Protein AF-A0A7L4R4Y2-F1 (afdb_monomer_lite)

pLDDT: mean 81.1, std 15.11, range [34.31, 94.31]

Sequence (113 aa):
MSGDETLDKILEKALGPGASVAGFLPAQHLEDCPSARAAGPQGFATCTGTTVVLGLYHDPARPELDWWDEDGGTPGDRILRDIIRELSPWLLPAYGITSRDIPCRCMTAASTL

Secondary structure (DSSP, 8-state):
--HHHHHHHHHHHHHTTT-SEEEEEEGGGGTTSHHHHHHGGGSGGG--SEEEEEE----TT-GGGG--BTTTB-HHHHHHHHHHHHHHHHHHHHHS-----------------

Foldseek 3Di:
DDPVVLVVVLQVLLPVLPFPGKDKDFLVVVCDPPVQVVVPPVASVPDGGMDMDTHHDDDPVGCQQQDQDPVGGGVVQVSSVVSVVVSQVVCCVVPVDHDDDHRPDPDDPPPPD

Structure (mmCIF, N/CA/C/O backbone):
data_AF-A0A7L4R4Y2-F1
#
_entry.id   AF-A0A7L4R4Y2-F1
#
loop_
_atom_site.group_PDB
_atom_site.id
_atom_site.type_symbol
_atom_site.label_atom_id
_atom_site.label_alt_id
_atom_site.label_comp_id
_atom_site.label_asym_id
_atom_site.label_entity_id
_atom_site.label_seq_id
_atom_site.pdbx_PDB_ins_code
_atom_site.Cartn_x
_ato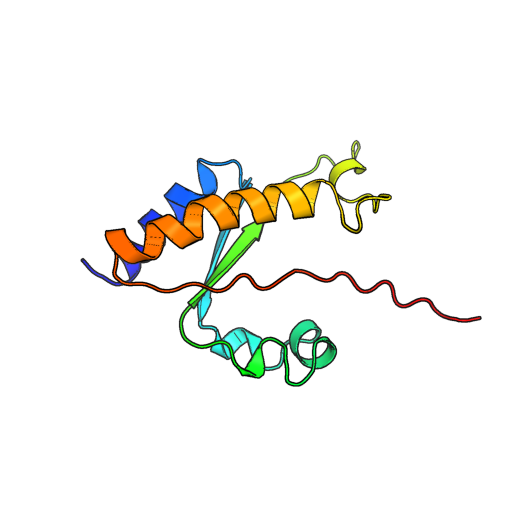m_site.Cartn_y
_atom_site.Cartn_z
_atom_site.occupancy
_atom_site.B_iso_or_equiv
_atom_site.auth_seq_id
_atom_site.auth_comp_id
_atom_site.auth_asym_id
_atom_site.auth_atom_id
_ato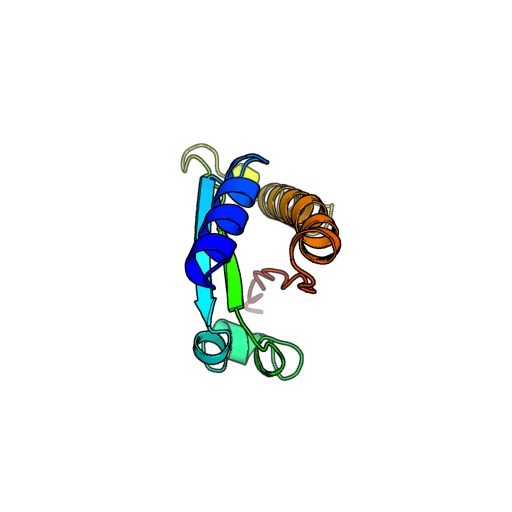m_site.pdbx_PDB_model_num
ATOM 1 N N . MET A 1 1 ? -21.002 0.855 8.212 1.00 59.75 1 MET A N 1
ATOM 2 C CA . MET A 1 1 ? -20.115 0.125 7.292 1.00 59.75 1 MET A CA 1
ATOM 3 C C . MET A 1 1 ? -19.409 -0.946 8.088 1.00 59.75 1 MET A C 1
ATOM 5 O O . MET A 1 1 ? -19.023 -0.662 9.221 1.00 59.75 1 MET A O 1
ATOM 9 N N . SER A 1 2 ? -19.315 -2.159 7.556 1.00 80.38 2 SER A N 1
ATOM 10 C CA . SER A 1 2 ? -18.527 -3.222 8.186 1.00 80.38 2 SER A CA 1
ATOM 11 C C . SER A 1 2 ? -17.022 -2.957 8.003 1.00 80.38 2 SER A C 1
ATOM 13 O O . SER A 1 2 ? -16.617 -2.114 7.195 1.00 80.38 2 SER A O 1
ATOM 15 N N . GLY A 1 3 ? -16.182 -3.653 8.776 1.00 77.12 3 GLY A N 1
ATOM 16 C CA . GLY A 1 3 ? -14.726 -3.604 8.592 1.00 77.12 3 GLY A CA 1
ATOM 17 C C . GLY A 1 3 ? -14.309 -4.049 7.187 1.00 77.12 3 GLY A C 1
ATOM 18 O O . GLY A 1 3 ? -13.473 -3.397 6.567 1.00 77.12 3 GLY A O 1
ATOM 19 N N . ASP A 1 4 ? -14.975 -5.076 6.655 1.00 83.00 4 ASP A N 1
ATOM 20 C CA . ASP A 1 4 ? -14.708 -5.627 5.322 1.00 83.00 4 ASP A CA 1
ATOM 21 C C . ASP A 1 4 ? -15.018 -4.610 4.211 1.00 83.00 4 ASP A C 1
ATOM 23 O O . ASP A 1 4 ? -14.166 -4.340 3.371 1.00 83.00 4 ASP A O 1
ATOM 27 N N . GLU A 1 5 ? -16.160 -3.912 4.281 1.00 88.00 5 GLU A N 1
ATOM 28 C CA . GLU A 1 5 ? -16.515 -2.853 3.315 1.00 88.00 5 GLU A CA 1
ATOM 29 C C . GLU A 1 5 ? -15.526 -1.676 3.317 1.00 88.00 5 GLU A C 1
ATOM 31 O O . GLU A 1 5 ? -15.410 -0.937 2.337 1.00 88.00 5 GLU A O 1
ATOM 36 N N . THR A 1 6 ? -14.863 -1.436 4.449 1.00 90.25 6 THR A N 1
ATOM 37 C CA . THR A 1 6 ? -13.846 -0.386 4.562 1.00 90.25 6 THR A CA 1
ATOM 38 C C . THR A 1 6 ? -12.550 -0.848 3.908 1.00 90.25 6 THR A C 1
ATOM 40 O O . THR A 1 6 ? -11.947 -0.089 3.154 1.00 90.25 6 THR A O 1
ATOM 43 N N . LEU A 1 7 ? -12.151 -2.098 4.146 1.00 91.25 7 LEU A N 1
ATOM 44 C CA . LEU A 1 7 ? -10.956 -2.695 3.555 1.00 91.25 7 LEU A CA 1
ATOM 45 C C . LEU A 1 7 ? -11.058 -2.792 2.035 1.00 91.25 7 LEU A C 1
ATOM 47 O O . LEU A 1 7 ? -10.123 -2.373 1.360 1.00 91.25 7 LEU A O 1
ATOM 51 N N . ASP A 1 8 ? -12.196 -3.225 1.495 1.00 92.06 8 ASP A N 1
ATOM 52 C CA . ASP A 1 8 ? -12.405 -3.302 0.045 1.00 92.06 8 ASP A CA 1
ATOM 53 C C . ASP A 1 8 ? -12.189 -1.940 -0.628 1.00 92.06 8 ASP A C 1
ATOM 55 O O . ASP A 1 8 ? -11.445 -1.828 -1.602 1.00 92.06 8 ASP A O 1
ATOM 59 N N . LYS A 1 9 ? -12.727 -0.863 -0.041 1.00 93.25 9 LYS A N 1
ATOM 60 C CA . LYS A 1 9 ? -12.524 0.502 -0.553 1.00 93.25 9 LYS A CA 1
ATOM 61 C C . LYS A 1 9 ? -11.073 0.961 -0.462 1.00 93.25 9 LYS A C 1
ATOM 63 O O . LYS A 1 9 ? -10.615 1.703 -1.329 1.00 93.25 9 LYS A O 1
ATOM 68 N N . ILE A 1 10 ? -10.350 0.554 0.581 1.00 92.00 10 ILE A N 1
ATOM 69 C CA . ILE A 1 10 ? -8.919 0.850 0.716 1.00 92.00 10 ILE A CA 1
ATOM 70 C C . ILE A 1 10 ? -8.130 0.135 -0.385 1.00 92.00 10 ILE A C 1
ATOM 72 O O . ILE A 1 10 ? -7.274 0.758 -1.011 1.00 92.00 10 ILE A O 1
ATOM 76 N N . LEU A 1 11 ? -8.436 -1.138 -0.655 1.00 92.00 11 LEU A N 1
ATOM 77 C CA . LEU A 1 11 ? -7.793 -1.909 -1.719 1.00 92.00 11 LEU A CA 1
ATOM 78 C C . LEU A 1 11 ? -8.091 -1.314 -3.101 1.00 92.00 11 LEU A C 1
ATOM 80 O O . LEU A 1 11 ? -7.163 -1.068 -3.867 1.00 92.00 11 LEU A O 1
ATOM 84 N N . GLU A 1 12 ? -9.353 -1.000 -3.401 1.00 91.88 12 GLU A N 1
ATOM 85 C CA . GLU A 1 12 ? -9.748 -0.338 -4.653 1.00 91.88 12 GLU A CA 1
ATOM 86 C C . GLU A 1 12 ? -9.015 0.995 -4.846 1.00 91.88 12 GLU A C 1
ATOM 88 O O . GLU A 1 12 ? -8.467 1.274 -5.918 1.00 91.88 12 GLU A O 1
ATOM 93 N N . LYS A 1 13 ? -8.949 1.809 -3.785 1.00 90.25 13 LYS A N 1
ATOM 94 C CA . LYS A 1 13 ? -8.251 3.095 -3.807 1.00 90.25 13 LYS A CA 1
ATOM 95 C C . LYS A 1 13 ? -6.739 2.940 -3.952 1.00 90.25 13 LYS A C 1
ATOM 97 O O . LYS A 1 13 ? -6.126 3.863 -4.466 1.00 90.25 13 LYS A O 1
ATOM 102 N N . ALA A 1 14 ? -6.140 1.823 -3.541 1.00 87.88 14 ALA A N 1
ATOM 103 C CA . ALA A 1 14 ? -4.715 1.553 -3.731 1.00 87.88 14 ALA A CA 1
ATOM 104 C C . ALA A 1 14 ? -4.377 1.050 -5.147 1.00 87.88 14 ALA A C 1
ATOM 106 O O . ALA A 1 14 ? -3.287 1.322 -5.651 1.00 87.88 14 ALA A O 1
ATOM 107 N N . LEU A 1 15 ? -5.310 0.359 -5.809 1.00 86.75 15 LEU A N 1
ATOM 108 C CA . LEU A 1 15 ? -5.144 -0.109 -7.189 1.00 86.75 15 LEU A CA 1
ATOM 109 C C . LEU A 1 15 ? -5.219 1.042 -8.204 1.00 86.75 15 LEU A C 1
ATOM 111 O O . LEU A 1 15 ? -4.443 1.076 -9.155 1.00 86.75 15 LEU A O 1
ATOM 115 N N . GLY A 1 16 ? -6.109 2.017 -7.990 1.00 80.44 16 GLY A N 1
ATOM 116 C CA . GLY A 1 16 ? -6.279 3.166 -8.895 1.00 80.44 16 GLY A CA 1
ATOM 117 C C . GLY A 1 16 ? -4.995 3.980 -9.177 1.00 80.44 16 GLY A C 1
ATOM 118 O O . GLY A 1 16 ? -4.738 4.286 -10.340 1.00 80.44 16 GLY A O 1
ATOM 119 N N . PRO A 1 17 ? -4.178 4.313 -8.159 1.00 71.69 17 PRO A N 1
ATOM 120 C CA . PRO A 1 17 ? -2.914 5.040 -8.296 1.00 71.69 17 PRO A CA 1
ATOM 121 C C . PRO A 1 17 ? -1.768 4.238 -8.926 1.00 71.69 17 PRO A C 1
ATOM 123 O O . PRO A 1 17 ? -0.727 4.819 -9.223 1.00 71.69 17 PRO A O 1
ATOM 126 N N . GLY A 1 18 ? -1.932 2.925 -9.139 1.00 80.06 18 GLY A N 1
ATOM 127 C CA . GLY A 1 18 ? -0.974 2.123 -9.905 1.00 80.06 18 GLY A CA 1
ATOM 128 C C . GLY A 1 18 ? -0.428 0.872 -9.221 1.00 80.06 18 GLY A C 1
ATOM 129 O O . GLY A 1 18 ? 0.432 0.218 -9.810 1.00 80.06 18 GLY A O 1
ATOM 130 N N . ALA A 1 19 ? -0.904 0.491 -8.026 1.00 85.75 19 ALA A N 1
ATOM 131 C CA . ALA A 1 19 ? -0.573 -0.829 -7.490 1.00 85.75 19 ALA A CA 1
ATOM 132 C C . ALA A 1 19 ? -1.125 -1.911 -8.432 1.00 85.75 19 ALA A C 1
ATOM 134 O O . ALA A 1 19 ? -2.276 -1.853 -8.859 1.00 85.75 19 ALA A O 1
ATOM 135 N N . SER A 1 20 ? -0.314 -2.916 -8.754 1.00 89.38 20 SER A N 1
ATOM 136 C CA . SER A 1 20 ? -0.752 -4.045 -9.587 1.00 89.38 20 SER A CA 1
ATOM 137 C C . SER A 1 20 ? -1.529 -5.077 -8.774 1.00 89.38 20 SER A C 1
ATOM 139 O O . SER A 1 20 ? -2.390 -5.775 -9.303 1.00 89.38 20 SER A O 1
ATOM 141 N N . VAL A 1 21 ? -1.224 -5.170 -7.481 1.00 92.94 21 VAL A N 1
ATOM 142 C CA . VAL A 1 21 ? -1.943 -5.994 -6.514 1.00 92.94 21 VAL A CA 1
ATOM 143 C C . VAL A 1 21 ? -1.969 -5.286 -5.164 1.00 92.94 21 VAL A C 1
ATOM 145 O O . VAL A 1 21 ? -1.018 -4.596 -4.792 1.00 92.94 21 VAL A O 1
ATOM 148 N N . ALA A 1 22 ? -3.056 -5.471 -4.423 1.00 93.62 22 ALA A N 1
ATOM 149 C CA . ALA A 1 22 ? -3.188 -5.015 -3.051 1.00 93.62 22 ALA A CA 1
ATOM 150 C C . ALA A 1 22 ? -3.857 -6.111 -2.214 1.00 93.62 22 ALA A C 1
ATOM 152 O O . ALA A 1 22 ? -4.750 -6.810 -2.690 1.00 93.62 22 ALA A O 1
ATOM 153 N N . GLY A 1 23 ? -3.425 -6.261 -0.967 1.00 92.81 23 GLY A N 1
ATOM 154 C CA . GLY A 1 23 ? -4.016 -7.188 -0.006 1.00 92.81 23 GLY A CA 1
ATOM 155 C C . GLY A 1 23 ? -3.855 -6.679 1.418 1.00 92.81 23 GLY A C 1
ATOM 156 O O . GLY A 1 23 ? -3.216 -5.653 1.649 1.00 92.81 23 GLY A O 1
ATOM 157 N N . PHE A 1 24 ? -4.424 -7.387 2.388 1.00 92.88 24 PHE A N 1
ATOM 158 C CA . PHE A 1 24 ? -4.271 -7.026 3.791 1.00 92.88 24 PHE A CA 1
ATOM 159 C C . PHE A 1 24 ? -4.144 -8.247 4.694 1.00 92.88 24 PHE A C 1
ATOM 161 O O . PHE A 1 24 ? -4.570 -9.350 4.356 1.00 92.88 24 PHE A O 1
ATOM 168 N N . LEU A 1 25 ? -3.568 -8.023 5.869 1.00 91.50 25 LEU A N 1
ATOM 169 C CA . LEU A 1 25 ? -3.515 -8.993 6.950 1.00 91.50 25 LEU A CA 1
ATOM 170 C C . LEU A 1 25 ? -3.469 -8.291 8.315 1.00 91.50 25 LEU A C 1
ATOM 172 O O . LEU A 1 25 ? -2.938 -7.184 8.415 1.00 91.50 25 LEU A O 1
ATOM 176 N N . PRO A 1 26 ? -3.984 -8.922 9.382 1.00 90.12 26 PRO A N 1
ATOM 177 C CA . PRO A 1 26 ? -3.752 -8.465 10.748 1.00 90.12 26 PRO A CA 1
ATOM 178 C C . PRO A 1 26 ? -2.255 -8.330 11.059 1.00 90.12 26 PRO A C 1
ATOM 180 O O . PRO A 1 26 ? -1.477 -9.234 10.750 1.00 90.12 26 PRO A O 1
ATOM 183 N N . ALA A 1 27 ? -1.858 -7.237 11.716 1.00 86.62 27 ALA A N 1
ATOM 184 C CA . ALA A 1 27 ? -0.458 -6.938 12.032 1.00 86.62 27 ALA A CA 1
ATOM 185 C C . ALA A 1 27 ? 0.214 -8.030 12.886 1.00 86.62 27 ALA A C 1
ATOM 187 O O . ALA A 1 27 ? 1.394 -8.313 12.699 1.00 86.62 27 ALA A O 1
ATOM 188 N N . GLN A 1 28 ? -0.555 -8.716 13.738 1.00 86.12 28 GLN A N 1
ATOM 189 C CA . GLN A 1 28 ? -0.095 -9.847 14.558 1.00 86.12 28 GLN A CA 1
ATOM 190 C C . GLN A 1 28 ? 0.536 -10.986 13.735 1.00 86.12 28 GLN A C 1
ATOM 192 O O . GLN A 1 28 ? 1.396 -11.713 14.219 1.00 86.12 28 GLN A O 1
ATOM 197 N N . HIS A 1 29 ? 0.154 -11.145 12.462 1.00 86.69 29 HIS A N 1
ATOM 198 C CA . HIS A 1 29 ? 0.750 -12.158 11.586 1.00 86.69 29 HIS A CA 1
ATOM 199 C C . HIS A 1 29 ? 2.174 -11.794 11.125 1.00 86.69 29 HIS A C 1
ATOM 201 O O . HIS A 1 29 ? 2.833 -12.608 10.480 1.00 86.69 29 HIS A O 1
ATOM 207 N N . LEU A 1 30 ? 2.653 -10.585 11.438 1.00 80.25 30 LEU A N 1
ATOM 208 C CA . LEU A 1 30 ? 3.984 -10.095 11.086 1.00 80.25 30 LEU A CA 1
ATOM 209 C C . LEU A 1 30 ? 4.962 -10.086 12.267 1.00 80.25 30 LEU A C 1
ATOM 211 O O . LEU A 1 30 ? 6.142 -9.851 12.035 1.00 80.25 30 LEU A O 1
ATOM 215 N N . GLU A 1 31 ? 4.525 -10.351 13.503 1.00 76.12 31 GLU A N 1
ATOM 216 C CA . GLU A 1 31 ? 5.347 -10.167 14.716 1.00 76.12 31 GLU A CA 1
ATOM 217 C C . GLU A 1 31 ? 6.632 -11.019 14.730 1.00 76.12 31 GLU A C 1
ATOM 219 O O . GLU A 1 31 ? 7.648 -10.576 15.261 1.00 76.12 31 GLU A O 1
ATOM 224 N N . ASP A 1 32 ? 6.638 -12.165 14.040 1.00 76.25 32 ASP A N 1
ATOM 225 C CA . ASP A 1 32 ? 7.763 -13.113 14.025 1.00 76.25 32 ASP A CA 1
ATOM 226 C C . ASP A 1 32 ? 8.233 -13.533 12.626 1.00 76.25 32 ASP A C 1
ATOM 228 O O . ASP A 1 32 ? 9.034 -14.466 12.475 1.00 76.25 32 ASP A O 1
ATOM 232 N N . CYS A 1 33 ? 7.766 -12.860 11.573 1.00 76.12 33 CYS A N 1
ATOM 233 C CA . CYS A 1 33 ? 8.228 -13.193 10.231 1.00 76.12 33 CYS A CA 1
ATOM 234 C C . CYS A 1 33 ? 9.743 -12.905 10.090 1.00 76.12 33 CYS A C 1
ATOM 236 O O . CYS A 1 33 ? 10.290 -12.049 10.797 1.00 76.12 33 CYS A O 1
ATOM 238 N N . PRO A 1 34 ? 10.469 -13.607 9.195 1.00 79.12 34 PRO A N 1
ATOM 239 C CA . PRO A 1 34 ? 11.920 -13.445 9.067 1.00 79.12 34 PRO A CA 1
ATOM 240 C C . PRO A 1 34 ? 12.362 -11.988 8.863 1.00 79.12 34 PRO A C 1
ATOM 242 O O . PRO A 1 34 ? 13.357 -11.555 9.445 1.00 79.12 34 PRO A O 1
ATOM 245 N N . SER A 1 35 ? 11.589 -11.215 8.096 1.00 71.19 35 SER A N 1
ATOM 246 C CA . SER A 1 35 ? 11.825 -9.787 7.873 1.00 71.19 35 SER A CA 1
ATOM 247 C C . SER A 1 35 ? 11.583 -8.942 9.126 1.00 71.19 35 SER A C 1
ATOM 249 O O . SER A 1 35 ? 12.339 -8.003 9.368 1.00 71.19 35 SER A O 1
ATOM 251 N N . ALA A 1 36 ? 10.605 -9.283 9.969 1.00 73.25 36 ALA A N 1
ATOM 252 C CA . ALA A 1 36 ? 10.385 -8.590 11.235 1.00 73.25 36 ALA A CA 1
ATOM 253 C C . ALA A 1 36 ? 11.499 -8.809 12.242 1.00 73.25 36 ALA A C 1
ATOM 255 O O . ALA A 1 36 ? 11.969 -7.856 12.865 1.00 73.25 36 ALA A O 1
ATOM 256 N N . ARG A 1 37 ? 12.000 -10.039 12.321 1.00 75.81 37 ARG A N 1
ATOM 257 C CA . ARG A 1 37 ? 13.163 -10.367 13.146 1.00 75.81 37 ARG A CA 1
ATOM 258 C C . ARG A 1 37 ? 14.413 -9.626 12.669 1.00 75.81 37 ARG A C 1
ATOM 260 O O . ARG A 1 37 ? 15.159 -9.110 13.496 1.00 75.81 37 ARG A O 1
ATOM 267 N N . ALA A 1 38 ? 14.615 -9.532 11.353 1.00 73.44 38 ALA A N 1
ATOM 268 C CA . ALA A 1 38 ? 15.729 -8.791 10.759 1.00 73.44 38 ALA A CA 1
ATOM 269 C C . ALA A 1 38 ? 15.622 -7.267 10.960 1.00 73.44 38 ALA A C 1
ATOM 271 O O . ALA A 1 38 ? 16.642 -6.596 11.095 1.00 73.44 38 ALA A O 1
ATOM 272 N N . ALA A 1 39 ? 14.404 -6.718 11.012 1.00 68.69 39 ALA A N 1
ATOM 273 C CA . ALA A 1 39 ? 14.156 -5.295 11.255 1.00 68.69 39 ALA A CA 1
ATOM 274 C C . ALA A 1 39 ? 14.362 -4.870 12.726 1.00 68.69 39 ALA A C 1
ATOM 276 O O . ALA A 1 39 ? 14.475 -3.676 13.016 1.00 68.69 39 ALA A O 1
ATOM 277 N N . GLY A 1 40 ? 14.427 -5.826 13.658 1.00 67.38 40 GLY A N 1
ATOM 278 C CA . GLY A 1 40 ? 14.653 -5.568 15.079 1.00 67.38 40 GLY A CA 1
ATOM 279 C C . GLY A 1 40 ? 13.480 -4.859 15.784 1.00 67.38 40 GLY A C 1
ATOM 280 O O . GLY A 1 40 ? 12.373 -4.787 15.249 1.00 67.38 40 GLY A O 1
ATOM 281 N N . PRO A 1 41 ? 13.700 -4.298 16.992 1.00 64.19 41 PRO A N 1
ATOM 282 C CA . PRO A 1 41 ? 12.637 -3.730 17.838 1.00 64.19 41 PRO A CA 1
ATOM 283 C C . PRO A 1 41 ? 11.879 -2.545 17.219 1.00 64.19 41 PRO A C 1
ATOM 285 O O . PRO A 1 41 ? 10.778 -2.216 17.651 1.00 64.19 41 PRO A O 1
ATOM 288 N N . GLN A 1 42 ? 12.471 -1.888 16.218 1.00 60.91 42 GLN A N 1
ATOM 289 C CA . GLN A 1 42 ? 11.867 -0.763 15.494 1.00 60.91 42 GLN A CA 1
ATOM 290 C C . GLN A 1 42 ? 10.997 -1.216 14.304 1.00 60.91 42 GLN A C 1
ATOM 292 O O . GLN A 1 42 ? 10.359 -0.380 13.664 1.00 60.91 42 GLN A O 1
ATOM 297 N N . GLY A 1 43 ? 10.976 -2.521 14.006 1.00 64.12 43 GLY A N 1
ATOM 298 C CA . GLY A 1 43 ? 10.242 -3.127 12.899 1.00 64.12 43 GLY A CA 1
ATOM 299 C C . GLY A 1 43 ? 8.756 -3.369 13.184 1.00 64.12 43 GLY A C 1
ATOM 300 O O . GLY A 1 43 ? 8.038 -2.511 13.704 1.00 64.12 43 GLY A O 1
ATOM 301 N N . PHE A 1 44 ? 8.277 -4.558 12.815 1.00 70.38 44 PHE A N 1
ATOM 302 C CA . PHE A 1 44 ? 6.851 -4.904 12.844 1.00 70.38 44 PHE A CA 1
ATOM 303 C C . PHE A 1 44 ? 6.295 -5.147 14.255 1.00 70.38 44 PHE A C 1
ATOM 305 O O . PHE A 1 44 ? 5.085 -5.097 14.428 1.00 70.38 44 PHE A O 1
ATOM 312 N N . ALA A 1 45 ? 7.151 -5.301 15.271 1.00 67.19 45 ALA A N 1
ATOM 313 C CA . ALA A 1 45 ? 6.752 -5.574 16.657 1.00 67.19 45 ALA A CA 1
ATOM 314 C C . ALA A 1 45 ? 5.894 -4.470 17.312 1.00 67.19 45 ALA A C 1
ATOM 316 O O . ALA A 1 45 ? 5.257 -4.701 18.332 1.00 67.19 45 ALA A O 1
ATOM 317 N N . THR A 1 46 ? 5.885 -3.258 16.749 1.00 73.94 46 THR A N 1
ATOM 318 C CA . THR A 1 46 ? 5.042 -2.141 17.218 1.00 73.94 46 THR A CA 1
ATOM 319 C C . THR A 1 46 ? 3.829 -1.889 16.321 1.00 73.94 46 THR A C 1
ATOM 321 O O . THR A 1 46 ? 3.054 -0.964 16.571 1.00 73.94 46 THR A O 1
ATOM 324 N N . CYS A 1 47 ? 3.657 -2.679 15.256 1.00 74.88 47 CYS A N 1
ATOM 325 C CA . CYS A 1 47 ? 2.520 -2.543 14.357 1.00 74.88 47 CYS A CA 1
ATOM 326 C C . CYS A 1 47 ? 1.278 -3.148 15.007 1.00 74.88 47 CYS A C 1
ATOM 328 O O . CYS A 1 47 ? 1.281 -4.295 15.432 1.00 74.88 47 CYS A O 1
ATOM 330 N N . THR A 1 48 ? 0.198 -2.377 15.049 1.00 84.25 48 THR A N 1
ATOM 331 C CA . THR A 1 48 ? -1.108 -2.835 15.528 1.00 84.25 48 THR A CA 1
ATOM 332 C C . THR A 1 48 ? -2.156 -2.582 14.449 1.00 84.25 48 THR A C 1
ATOM 334 O O . THR A 1 48 ? -1.953 -1.755 13.558 1.00 84.25 48 THR A O 1
ATOM 337 N N . GLY A 1 49 ? -3.271 -3.310 14.503 1.00 89.19 49 GLY A N 1
ATOM 338 C CA . GLY A 1 49 ? -4.342 -3.189 13.516 1.00 89.19 49 GLY A CA 1
ATOM 339 C C . GLY A 1 49 ? -4.090 -4.028 12.264 1.00 89.19 49 GLY A C 1
ATOM 340 O O . GLY A 1 49 ? -3.750 -5.208 12.362 1.00 89.19 49 GLY A O 1
ATOM 341 N N . THR A 1 50 ? -4.289 -3.426 11.094 1.00 90.69 50 THR A N 1
ATOM 342 C CA . THR A 1 50 ? -4.228 -4.105 9.795 1.00 90.69 50 THR A CA 1
ATOM 343 C C . THR A 1 50 ? -3.073 -3.561 8.968 1.00 90.69 50 THR A C 1
ATOM 345 O O . THR A 1 50 ? -2.933 -2.352 8.799 1.00 90.69 50 THR A O 1
ATOM 348 N N . THR A 1 51 ? -2.270 -4.457 8.407 1.00 89.44 51 THR A N 1
ATOM 349 C CA . THR A 1 51 ? -1.263 -4.123 7.405 1.00 89.44 51 THR A CA 1
ATOM 350 C C . THR A 1 51 ? -1.872 -4.267 6.021 1.00 89.44 51 THR A C 1
ATOM 352 O O . THR A 1 51 ? -2.409 -5.321 5.688 1.00 89.44 51 THR A O 1
ATOM 355 N N . VAL A 1 52 ? -1.761 -3.216 5.212 1.00 90.94 52 VAL A N 1
ATOM 356 C CA . VAL A 1 52 ? -2.063 -3.255 3.778 1.00 90.94 52 VAL A CA 1
ATOM 357 C C . VAL A 1 52 ? -0.753 -3.478 3.032 1.00 90.94 52 VAL A C 1
ATOM 359 O O . VAL A 1 52 ? 0.232 -2.786 3.282 1.00 90.94 52 VAL A O 1
ATOM 362 N N . VAL A 1 53 ? -0.738 -4.461 2.141 1.00 90.25 53 VAL A N 1
ATOM 363 C CA . VAL A 1 53 ? 0.417 -4.846 1.330 1.00 90.25 53 VAL A CA 1
ATOM 364 C C . VAL A 1 53 ? 0.136 -4.456 -0.111 1.00 90.25 53 VAL A C 1
ATOM 366 O O . VAL A 1 53 ? -0.911 -4.807 -0.653 1.00 90.25 53 VAL A O 1
ATOM 369 N N . LEU A 1 54 ? 1.077 -3.743 -0.722 1.00 91.00 54 LEU A N 1
ATOM 370 C CA . LEU A 1 54 ? 1.007 -3.287 -2.1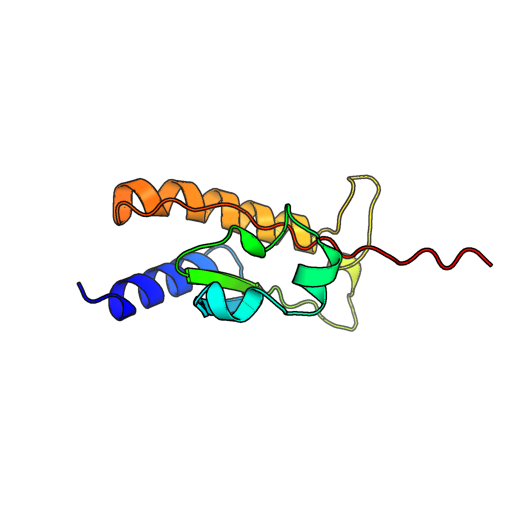05 1.00 91.00 54 LEU A CA 1
ATOM 371 C C . LEU A 1 54 ? 2.101 -3.978 -2.916 1.00 91.00 54 LEU A C 1
ATOM 373 O O . LEU A 1 54 ? 3.232 -4.103 -2.449 1.00 91.00 54 LEU A O 1
ATOM 377 N N . GLY A 1 55 ? 1.767 -4.413 -4.127 1.00 90.19 55 GLY A N 1
ATOM 378 C CA . GLY A 1 55 ? 2.716 -4.994 -5.066 1.00 90.19 55 GLY A CA 1
ATOM 379 C C . GLY A 1 55 ? 2.660 -4.294 -6.415 1.00 90.19 55 GLY A C 1
ATOM 380 O O . GLY A 1 55 ? 1.579 -3.985 -6.925 1.00 90.19 55 GLY A O 1
ATOM 381 N N . LEU A 1 56 ? 3.833 -4.072 -7.002 1.00 90.56 56 LEU A N 1
ATOM 382 C CA . LEU A 1 56 ? 3.984 -3.617 -8.378 1.00 90.56 56 LEU A CA 1
ATOM 383 C C . LEU A 1 56 ? 4.481 -4.769 -9.232 1.00 90.56 56 LEU A C 1
ATOM 385 O O . LEU A 1 56 ? 5.450 -5.442 -8.887 1.00 90.56 56 LEU A O 1
ATOM 389 N N . TYR A 1 57 ? 3.808 -4.985 -10.353 1.00 89.56 57 TYR A N 1
ATOM 390 C CA . TYR A 1 57 ? 4.299 -5.872 -11.383 1.00 89.56 57 TYR A CA 1
ATOM 391 C C . TYR A 1 57 ? 5.435 -5.182 -12.137 1.00 89.56 57 TYR A C 1
ATOM 393 O O . TYR A 1 57 ? 5.278 -4.060 -12.623 1.00 89.56 57 TYR A O 1
ATOM 401 N N . HIS A 1 58 ? 6.550 -5.885 -12.285 1.00 82.88 58 HIS A N 1
ATOM 402 C CA . HIS A 1 58 ? 7.555 -5.580 -13.289 1.00 82.88 58 HIS A CA 1
ATOM 403 C C . HIS A 1 58 ? 7.629 -6.755 -14.266 1.00 82.88 58 HIS A C 1
ATOM 405 O O . HIS A 1 58 ? 7.439 -7.913 -13.891 1.00 82.88 58 HIS A O 1
ATOM 411 N N . ASP A 1 59 ? 7.882 -6.456 -15.536 1.00 86.38 59 ASP A N 1
ATOM 412 C CA . ASP A 1 59 ? 8.157 -7.492 -16.526 1.00 86.38 59 ASP A CA 1
ATOM 413 C C . ASP A 1 59 ? 9.537 -8.101 -16.211 1.00 86.38 59 ASP A C 1
ATOM 415 O O . ASP A 1 59 ? 10.506 -7.352 -16.114 1.00 86.38 59 ASP A O 1
ATOM 419 N N . PRO A 1 60 ? 9.679 -9.429 -16.051 1.00 87.00 60 PRO A N 1
ATOM 420 C CA . PRO A 1 60 ? 10.976 -10.054 -15.785 1.00 87.00 60 PRO A CA 1
ATOM 421 C C . PRO A 1 60 ? 12.032 -9.777 -16.865 1.00 87.00 60 PRO A C 1
ATOM 423 O O . PRO A 1 60 ? 13.228 -9.821 -16.584 1.00 87.00 60 PRO A O 1
ATOM 426 N N . ALA A 1 61 ? 11.611 -9.486 -18.100 1.00 91.44 61 ALA A N 1
ATOM 427 C CA . ALA A 1 61 ? 12.510 -9.068 -19.174 1.00 91.44 61 ALA A CA 1
ATOM 428 C C . ALA A 1 61 ? 12.967 -7.601 -19.036 1.00 91.44 61 ALA A C 1
ATOM 430 O O . ALA A 1 61 ? 13.885 -7.176 -19.739 1.00 91.44 61 ALA A O 1
ATOM 431 N N . ARG A 1 62 ? 12.324 -6.836 -18.146 1.00 86.00 62 ARG A N 1
ATOM 432 C CA . ARG A 1 62 ? 12.529 -5.408 -17.874 1.00 86.00 62 ARG A CA 1
ATOM 433 C C . ARG A 1 62 ? 12.564 -5.145 -16.352 1.00 86.00 62 ARG A C 1
ATOM 435 O O . ARG A 1 62 ? 11.604 -4.616 -15.780 1.00 86.00 62 ARG A O 1
ATOM 442 N N . PRO A 1 63 ? 13.659 -5.547 -15.677 1.00 88.19 63 PRO A N 1
ATOM 443 C CA . PRO A 1 63 ? 13.778 -5.509 -14.219 1.00 88.19 63 PRO A CA 1
ATOM 444 C C . PRO A 1 63 ? 14.170 -4.129 -13.664 1.00 88.19 63 PRO A C 1
ATOM 446 O O . PRO A 1 63 ? 14.571 -4.026 -12.508 1.00 88.19 63 PRO A O 1
ATOM 449 N N . GLU A 1 64 ? 14.097 -3.056 -14.455 1.00 90.12 64 GLU A N 1
ATOM 450 C CA . GLU A 1 64 ? 14.601 -1.733 -14.066 1.00 90.12 64 GLU A CA 1
ATOM 451 C C . GLU A 1 64 ? 13.888 -1.159 -12.834 1.00 90.12 64 GLU A C 1
ATOM 453 O O . GLU A 1 64 ? 14.476 -0.373 -12.096 1.00 90.12 64 GLU A O 1
ATOM 458 N N . LEU A 1 65 ? 12.644 -1.580 -12.572 1.00 87.50 65 LEU A N 1
ATOM 459 C CA . LEU A 1 65 ? 11.901 -1.198 -11.365 1.00 87.50 65 LEU A CA 1
ATOM 460 C C . LEU A 1 65 ? 12.533 -1.719 -10.066 1.00 87.50 65 LEU A C 1
ATOM 462 O O . LEU A 1 65 ? 12.284 -1.140 -9.009 1.00 87.50 65 LEU A O 1
ATOM 466 N N . ASP A 1 66 ? 13.375 -2.747 -10.148 1.00 87.75 66 ASP A N 1
ATOM 467 C CA . ASP A 1 66 ? 14.043 -3.370 -9.004 1.00 87.75 66 ASP A CA 1
ATOM 468 C C . ASP A 1 66 ? 15.524 -2.984 -8.904 1.00 87.75 66 ASP A C 1
ATOM 470 O O . ASP A 1 66 ? 16.221 -3.398 -7.974 1.00 87.75 66 ASP A O 1
ATOM 474 N N . TRP A 1 67 ? 16.036 -2.188 -9.844 1.00 89.00 67 TRP A N 1
ATOM 475 C CA . TRP A 1 67 ? 17.421 -1.739 -9.794 1.00 89.00 67 TRP A CA 1
ATOM 476 C C . TRP A 1 67 ? 17.615 -0.701 -8.706 1.00 89.00 67 TRP A C 1
ATOM 478 O O . TRP A 1 67 ? 16.871 0.272 -8.612 1.00 89.00 67 TRP A O 1
ATOM 488 N N . TRP A 1 68 ? 18.650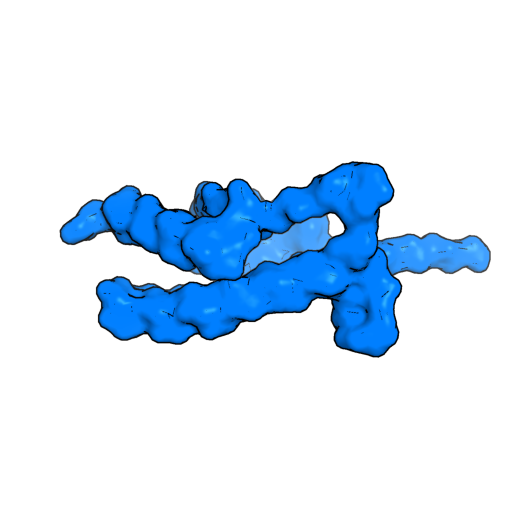 -0.912 -7.897 1.00 88.06 68 TRP A N 1
ATOM 489 C CA . TRP A 1 68 ? 19.092 0.098 -6.955 1.00 88.06 68 TRP A CA 1
ATOM 490 C C . TRP A 1 68 ? 19.787 1.226 -7.710 1.00 88.06 68 TRP A C 1
ATOM 492 O O . TRP A 1 68 ? 20.681 0.961 -8.516 1.00 88.06 68 TRP A O 1
ATOM 502 N N . ASP A 1 69 ? 19.401 2.466 -7.439 1.00 84.88 69 ASP A N 1
ATOM 503 C CA . ASP A 1 69 ? 20.009 3.640 -8.058 1.00 84.88 69 ASP A CA 1
ATOM 504 C C . ASP A 1 69 ? 20.580 4.633 -7.037 1.00 84.88 69 ASP A C 1
ATOM 506 O O . ASP A 1 69 ? 20.530 4.434 -5.818 1.00 84.88 69 ASP A O 1
ATOM 510 N N . GLU A 1 70 ? 21.177 5.701 -7.566 1.00 85.25 70 GLU A N 1
ATOM 511 C CA . GLU A 1 70 ? 21.853 6.756 -6.803 1.00 85.25 70 GLU A CA 1
ATOM 512 C C . GLU A 1 70 ? 20.903 7.525 -5.866 1.00 85.25 70 GLU A C 1
ATOM 514 O O . GLU A 1 70 ? 21.357 8.134 -4.898 1.00 85.25 70 GLU A O 1
ATOM 519 N N . ASP A 1 71 ? 19.584 7.456 -6.093 1.00 80.31 71 ASP A N 1
ATOM 520 C CA . ASP A 1 71 ? 18.577 8.113 -5.253 1.00 80.31 71 ASP A CA 1
ATOM 521 C C . ASP A 1 71 ? 18.251 7.307 -3.977 1.00 80.31 71 ASP A C 1
ATOM 523 O O . ASP A 1 71 ? 17.419 7.723 -3.165 1.00 80.31 71 ASP A O 1
ATOM 527 N N . GLY A 1 72 ? 18.914 6.164 -3.758 1.00 76.75 72 GLY A N 1
ATOM 528 C CA . GLY A 1 72 ? 18.839 5.416 -2.502 1.00 76.75 72 GLY A CA 1
ATOM 529 C C . GLY A 1 72 ? 17.576 4.565 -2.358 1.00 76.75 72 GLY A C 1
ATOM 530 O O . GLY A 1 72 ? 16.900 4.617 -1.327 1.00 76.75 72 GLY A O 1
ATOM 531 N N . GLY A 1 73 ? 17.273 3.765 -3.378 1.00 83.94 73 GLY A N 1
ATOM 532 C CA . GLY A 1 73 ? 16.167 2.809 -3.412 1.00 83.94 73 GLY A CA 1
ATOM 533 C C . GLY A 1 73 ? 16.011 2.221 -4.811 1.00 83.94 73 GLY A C 1
ATOM 534 O O . GLY A 1 73 ? 16.935 2.305 -5.616 1.00 83.94 73 GLY A O 1
ATOM 535 N N . THR A 1 74 ? 14.838 1.657 -5.107 1.00 88.88 74 THR A N 1
ATOM 536 C CA . THR A 1 74 ? 14.484 1.235 -6.469 1.00 88.88 74 THR A CA 1
ATOM 537 C C . THR A 1 74 ? 13.391 2.137 -7.053 1.00 88.88 74 THR A C 1
ATOM 539 O O . THR A 1 74 ? 12.584 2.693 -6.293 1.00 88.88 74 THR A O 1
ATOM 542 N N . PRO A 1 75 ? 13.299 2.291 -8.388 1.00 90.06 75 PRO A N 1
ATOM 543 C CA . PRO A 1 75 ? 12.184 3.005 -9.007 1.00 90.06 75 PRO A CA 1
ATOM 544 C C . PRO A 1 75 ? 10.812 2.454 -8.593 1.00 90.06 75 PRO A C 1
ATOM 546 O O . PRO A 1 75 ? 9.883 3.232 -8.377 1.00 90.06 75 PRO A O 1
ATOM 549 N N . GLY A 1 76 ? 10.693 1.135 -8.411 1.00 89.38 76 GLY A N 1
ATOM 550 C CA . GLY A 1 76 ? 9.490 0.485 -7.895 1.00 89.38 76 GLY A CA 1
ATOM 551 C C . GLY A 1 76 ? 9.148 0.907 -6.462 1.00 89.38 76 GLY A C 1
ATOM 552 O O . GLY A 1 76 ? 7.998 1.249 -6.190 1.00 89.38 76 GLY A O 1
ATOM 553 N N . ASP A 1 77 ? 10.133 0.969 -5.557 1.00 87.19 77 ASP A N 1
ATOM 554 C CA . ASP A 1 77 ? 9.922 1.442 -4.179 1.00 87.19 77 ASP A CA 1
ATOM 555 C C . ASP A 1 77 ? 9.421 2.896 -4.151 1.00 87.19 77 ASP A C 1
ATOM 557 O O . ASP A 1 77 ? 8.543 3.245 -3.362 1.00 87.19 77 ASP A O 1
ATOM 561 N N . ARG A 1 78 ? 9.905 3.750 -5.062 1.00 89.75 78 ARG A N 1
ATOM 562 C CA . ARG A 1 78 ? 9.418 5.135 -5.173 1.00 89.75 78 ARG A CA 1
ATOM 563 C C . ARG A 1 78 ? 7.958 5.209 -5.612 1.00 89.75 78 ARG A C 1
ATOM 565 O O . ARG A 1 78 ? 7.192 5.937 -4.986 1.00 89.75 78 ARG A O 1
ATOM 572 N N . ILE A 1 79 ? 7.553 4.413 -6.603 1.00 90.38 79 ILE A N 1
ATOM 573 C CA . ILE A 1 79 ? 6.145 4.332 -7.025 1.00 90.38 79 ILE A CA 1
ATOM 574 C C . ILE A 1 79 ? 5.268 3.856 -5.857 1.00 90.38 79 ILE A C 1
ATOM 576 O O . ILE A 1 79 ? 4.245 4.473 -5.568 1.00 90.38 79 ILE A O 1
ATOM 580 N N . LEU A 1 80 ? 5.679 2.808 -5.133 1.00 90.31 80 LEU A N 1
ATOM 581 C CA . LEU A 1 80 ? 4.945 2.319 -3.958 1.00 90.31 80 LEU A CA 1
ATOM 582 C C . LEU A 1 80 ? 4.785 3.400 -2.883 1.00 90.31 80 LEU A C 1
ATOM 584 O O . LEU A 1 80 ? 3.692 3.584 -2.346 1.00 90.31 80 LEU A O 1
ATOM 588 N N . ARG A 1 81 ? 5.848 4.154 -2.590 1.00 89.38 81 ARG A N 1
ATOM 589 C CA . ARG A 1 81 ? 5.797 5.264 -1.630 1.00 89.38 81 ARG A CA 1
ATOM 590 C C . ARG A 1 81 ? 4.870 6.382 -2.078 1.00 89.38 81 ARG A C 1
ATOM 592 O O . ARG A 1 81 ? 4.185 6.955 -1.235 1.00 89.38 81 ARG A O 1
ATOM 599 N N . ASP A 1 82 ? 4.825 6.695 -3.367 1.00 90.94 82 ASP A N 1
ATOM 600 C CA . ASP A 1 82 ? 3.912 7.710 -3.892 1.00 90.94 82 ASP A CA 1
ATOM 601 C C . ASP A 1 82 ? 2.446 7.271 -3.754 1.00 90.94 82 ASP A C 1
ATOM 603 O O . ASP A 1 82 ? 1.613 8.065 -3.313 1.00 90.94 82 ASP A O 1
ATOM 607 N N . ILE A 1 83 ? 2.147 5.984 -3.964 1.00 91.38 83 ILE A N 1
ATOM 608 C CA . ILE A 1 83 ? 0.821 5.413 -3.668 1.00 91.38 83 ILE A CA 1
ATOM 609 C C . ILE A 1 83 ? 0.497 5.553 -2.170 1.00 91.38 83 ILE A C 1
ATOM 611 O O . ILE A 1 83 ? -0.589 6.005 -1.802 1.00 91.38 83 ILE A O 1
ATOM 615 N N . ILE A 1 84 ? 1.441 5.225 -1.280 1.00 90.50 84 ILE A N 1
ATOM 616 C CA . ILE A 1 84 ? 1.261 5.351 0.179 1.00 90.50 84 ILE A CA 1
ATOM 617 C C . ILE A 1 84 ? 1.040 6.815 0.597 1.00 90.50 84 ILE A C 1
ATOM 619 O O . ILE A 1 84 ? 0.240 7.080 1.504 1.00 90.50 84 ILE A O 1
ATOM 623 N N . ARG A 1 85 ? 1.715 7.766 -0.062 1.00 90.81 85 ARG A N 1
ATOM 624 C CA . ARG A 1 85 ? 1.565 9.215 0.153 1.00 90.81 85 ARG A CA 1
ATOM 625 C C . ARG A 1 85 ? 0.209 9.744 -0.294 1.00 90.81 85 ARG A C 1
ATOM 627 O O . ARG A 1 85 ? -0.247 10.724 0.285 1.00 90.81 85 ARG A O 1
ATOM 634 N N . GLU A 1 86 ? -0.445 9.113 -1.265 1.00 91.25 86 GLU A N 1
ATOM 635 C CA . GLU A 1 86 ? -1.830 9.435 -1.620 1.00 91.25 86 GLU A CA 1
ATOM 636 C C . GLU A 1 86 ? -2.825 8.777 -0.653 1.00 91.25 86 GLU A C 1
ATOM 638 O O . GLU A 1 86 ? -3.770 9.417 -0.185 1.00 91.25 86 GLU A O 1
ATOM 643 N N . LEU A 1 87 ? -2.605 7.503 -0.319 1.00 91.12 87 LEU A N 1
ATOM 644 C CA . LEU A 1 87 ? -3.545 6.716 0.476 1.00 91.12 87 LEU A CA 1
ATOM 645 C C . LEU A 1 87 ? -3.609 7.192 1.935 1.00 91.12 87 LEU A C 1
ATOM 647 O O . LEU A 1 87 ? -4.695 7.341 2.493 1.00 91.12 87 LEU A O 1
ATOM 651 N N . SER A 1 88 ? -2.459 7.465 2.554 1.00 91.25 88 SER A N 1
ATOM 652 C CA . SER A 1 88 ? -2.380 7.777 3.989 1.00 91.25 88 SER A CA 1
ATOM 653 C C . SER A 1 88 ? -3.152 9.044 4.387 1.00 91.25 88 SER A C 1
ATOM 655 O O . SER A 1 88 ? -3.949 8.979 5.326 1.00 91.25 88 SER A O 1
ATOM 657 N N . PRO A 1 89 ? -3.016 10.185 3.680 1.00 93.25 89 PRO A N 1
ATOM 658 C CA . PRO A 1 89 ? -3.800 11.383 3.979 1.00 93.25 89 PRO A CA 1
ATOM 659 C C . PRO A 1 89 ? -5.297 11.225 3.702 1.00 93.25 89 PRO A C 1
ATOM 661 O O . PRO A 1 89 ? -6.091 11.963 4.278 1.00 93.25 89 PRO A O 1
ATOM 664 N N . TRP A 1 90 ? -5.693 10.291 2.832 1.00 93.88 90 TRP A N 1
ATOM 665 C CA . TRP A 1 90 ? -7.099 10.019 2.533 1.00 93.88 90 TRP A CA 1
ATOM 666 C C . TRP A 1 90 ? -7.792 9.194 3.629 1.00 93.88 90 TRP A C 1
ATOM 668 O O . TRP A 1 90 ? -8.955 9.455 3.942 1.00 93.88 90 TRP A O 1
ATOM 678 N N . LEU A 1 91 ? -7.082 8.252 4.262 1.00 92.88 91 LEU A N 1
ATOM 679 C CA . LEU A 1 91 ? -7.636 7.354 5.288 1.00 92.88 91 LEU A CA 1
ATOM 680 C C . LEU A 1 91 ? -8.200 8.091 6.510 1.00 92.88 91 LEU A C 1
ATOM 682 O O . LEU A 1 91 ? -9.271 7.737 7.014 1.00 92.88 91 LEU A O 1
ATOM 686 N N . LEU A 1 92 ? -7.502 9.128 6.976 1.00 92.19 92 LEU A N 1
ATOM 687 C CA . LEU A 1 92 ? -7.879 9.850 8.189 1.00 92.19 92 LEU A CA 1
ATOM 688 C C . LEU A 1 92 ? -9.226 10.587 8.056 1.00 92.19 92 LEU A C 1
ATOM 690 O O . LEU A 1 92 ? -10.111 10.326 8.868 1.00 92.19 92 LEU A O 1
ATOM 694 N N . PRO A 1 93 ? -9.450 11.472 7.066 1.00 94.31 93 PRO A N 1
ATOM 695 C CA . PRO A 1 93 ? -10.736 12.147 6.911 1.00 94.31 93 PRO A CA 1
ATOM 696 C C . PRO A 1 93 ? -11.861 11.219 6.428 1.00 94.31 93 PRO A C 1
ATOM 698 O O . PRO A 1 93 ? -13.018 11.482 6.742 1.00 94.31 93 PRO A O 1
ATOM 701 N N . ALA A 1 94 ? -11.557 10.151 5.678 1.00 93.00 94 ALA A N 1
ATOM 702 C CA . ALA A 1 94 ? -12.583 9.250 5.147 1.00 93.00 94 ALA A CA 1
ATOM 703 C C . ALA A 1 94 ? -13.105 8.245 6.188 1.00 93.00 94 ALA A C 1
ATOM 705 O O . ALA A 1 94 ? -14.298 7.940 6.198 1.00 93.00 94 ALA A O 1
ATOM 706 N N . TYR A 1 95 ? -12.224 7.739 7.060 1.00 91.94 95 TYR A N 1
ATOM 707 C CA . TYR A 1 95 ? -12.543 6.628 7.967 1.00 91.94 95 TYR A CA 1
ATOM 708 C C . TYR A 1 95 ? -12.061 6.823 9.409 1.00 91.94 95 TYR A C 1
ATOM 710 O O . TYR A 1 95 ? -12.316 5.965 10.250 1.00 91.94 95 TYR A O 1
ATOM 718 N N . GLY A 1 96 ? -11.359 7.916 9.722 1.00 91.94 96 GLY A N 1
ATOM 719 C CA . GLY A 1 96 ? -10.754 8.122 11.042 1.00 91.94 96 GLY A CA 1
ATOM 720 C C . GLY A 1 96 ? -9.560 7.201 11.316 1.00 91.94 96 GLY A C 1
ATOM 721 O O . GLY A 1 96 ? -9.195 7.008 12.473 1.00 91.94 96 GLY A O 1
ATOM 722 N N . ILE A 1 97 ? -8.968 6.614 10.270 1.00 91.69 97 ILE A N 1
ATOM 723 C CA . ILE A 1 97 ? -7.869 5.649 10.377 1.00 91.69 97 ILE A CA 1
ATOM 724 C C . ILE A 1 97 ? -6.541 6.374 10.175 1.00 91.69 97 ILE A C 1
ATOM 726 O O . ILE A 1 97 ? -6.335 7.047 9.166 1.00 91.69 97 ILE A O 1
ATOM 730 N N . THR A 1 98 ? -5.621 6.213 11.123 1.00 90.50 98 THR A N 1
ATOM 731 C CA . THR A 1 98 ? -4.226 6.622 10.952 1.00 90.50 98 THR A CA 1
ATOM 732 C C . THR A 1 98 ? -3.426 5.490 10.319 1.00 90.50 98 THR A C 1
ATOM 734 O O . THR A 1 98 ? -3.664 4.312 10.580 1.00 90.50 98 THR A O 1
ATOM 737 N N . SER A 1 99 ? -2.455 5.843 9.484 1.00 89.12 99 SER A N 1
ATOM 738 C CA . SER A 1 99 ? -1.545 4.889 8.856 1.00 89.12 99 SER A CA 1
ATOM 739 C C . SER A 1 99 ? -0.095 5.309 9.063 1.00 89.12 99 SER A C 1
ATOM 741 O O . SER A 1 99 ? 0.221 6.478 9.297 1.00 89.12 99 SER A O 1
ATOM 743 N N . ARG A 1 100 ? 0.799 4.325 8.979 1.00 85.06 100 ARG A N 1
ATOM 744 C CA . ARG A 1 100 ? 2.247 4.513 8.993 1.00 85.06 100 ARG A CA 1
ATOM 745 C C . ARG A 1 100 ? 2.837 3.714 7.840 1.00 85.06 100 ARG A C 1
ATOM 747 O O . ARG A 1 100 ? 2.510 2.540 7.694 1.00 85.06 100 ARG A O 1
ATOM 754 N N . ASP A 1 101 ? 3.707 4.348 7.064 1.00 82.81 101 ASP A N 1
ATOM 755 C CA . ASP A 1 101 ? 4.524 3.662 6.064 1.00 82.81 101 ASP A CA 1
ATOM 756 C C . ASP A 1 101 ? 5.480 2.678 6.759 1.00 82.81 101 ASP A C 1
ATOM 758 O O . ASP A 1 101 ? 6.153 3.033 7.735 1.00 82.81 101 ASP A O 1
ATOM 762 N N . ILE A 1 102 ? 5.521 1.444 6.262 1.00 75.44 102 ILE A N 1
ATOM 763 C CA . ILE A 1 102 ? 6.501 0.438 6.654 1.00 75.44 102 ILE A CA 1
ATOM 764 C C . ILE A 1 102 ? 7.408 0.208 5.440 1.00 75.44 102 ILE A C 1
ATOM 766 O O . ILE A 1 102 ? 7.025 -0.529 4.531 1.00 75.44 102 ILE A O 1
ATOM 770 N N . PRO A 1 103 ? 8.615 0.803 5.417 1.00 64.56 103 PRO A N 1
ATOM 771 C CA . PRO A 1 103 ? 9.491 0.705 4.261 1.00 64.56 103 PRO A CA 1
ATOM 772 C C . PRO A 1 103 ? 9.924 -0.741 4.032 1.00 64.56 103 PRO A C 1
ATOM 774 O O . PRO A 1 103 ? 10.445 -1.388 4.949 1.00 64.56 103 PRO A O 1
ATOM 777 N N . CYS A 1 104 ? 9.798 -1.231 2.799 1.00 55.53 104 CYS A N 1
ATOM 778 C CA . CYS A 1 104 ? 10.442 -2.478 2.417 1.00 55.53 104 CYS A CA 1
ATOM 779 C C . CYS A 1 104 ? 11.938 -2.206 2.227 1.00 55.53 104 CYS A C 1
ATOM 781 O O . CYS A 1 104 ? 12.377 -1.688 1.204 1.00 55.53 104 CYS A O 1
ATOM 783 N N . ARG A 1 105 ? 12.745 -2.502 3.247 1.00 57.25 105 ARG A N 1
ATOM 784 C CA . ARG A 1 105 ? 14.199 -2.377 3.146 1.00 57.25 105 ARG A CA 1
ATOM 785 C C . ARG A 1 105 ? 14.770 -3.729 2.730 1.00 57.25 105 ARG A C 1
ATOM 787 O O . ARG A 1 105 ? 15.022 -4.582 3.578 1.00 57.25 105 ARG A O 1
ATOM 794 N N . CYS A 1 106 ? 14.988 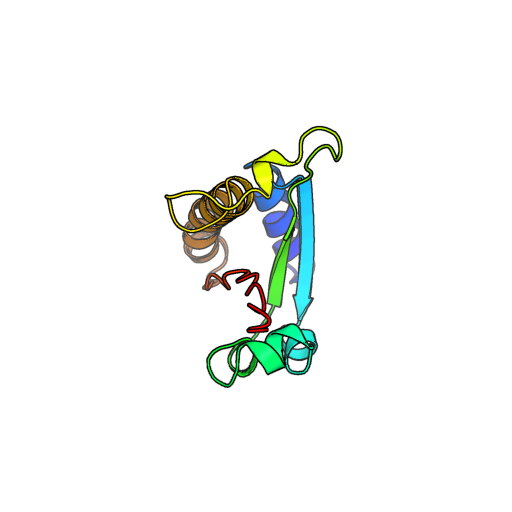-3.922 1.431 1.00 40.75 106 CYS A N 1
ATOM 795 C CA . CYS A 1 106 ? 15.837 -5.003 0.939 1.00 40.75 106 CYS A CA 1
ATOM 796 C C . CYS A 1 106 ? 17.277 -4.697 1.369 1.00 40.75 106 CYS A C 1
ATOM 798 O O . CYS A 1 106 ? 18.011 -3.994 0.683 1.00 40.75 106 CYS A O 1
ATOM 800 N N . MET A 1 107 ? 17.673 -5.151 2.558 1.00 34.66 107 MET A N 1
ATOM 801 C CA . MET A 1 107 ? 19.078 -5.135 2.945 1.00 34.66 107 MET A CA 1
ATOM 802 C C . MET A 1 107 ? 19.788 -6.197 2.114 1.00 34.66 107 MET A C 1
ATOM 804 O O . MET A 1 107 ? 19.631 -7.392 2.365 1.00 34.66 107 MET A O 1
ATOM 808 N N . THR A 1 108 ? 20.580 -5.770 1.133 1.00 35.56 108 THR A N 1
ATOM 809 C CA . THR A 1 108 ? 21.637 -6.617 0.590 1.00 35.56 108 THR A CA 1
ATOM 810 C C . THR A 1 108 ? 22.531 -6.979 1.768 1.00 35.56 108 THR A C 1
ATOM 812 O O . THR A 1 108 ? 23.202 -6.115 2.336 1.00 35.56 108 THR A O 1
ATOM 815 N N . ALA A 1 109 ? 22.521 -8.246 2.177 1.00 35.50 109 ALA A N 1
ATOM 816 C CA . ALA A 1 109 ? 23.616 -8.776 2.964 1.00 35.50 109 ALA A CA 1
ATOM 817 C C . ALA A 1 109 ? 24.854 -8.640 2.077 1.00 35.50 109 ALA A C 1
ATOM 819 O O . ALA A 1 109 ? 25.075 -9.443 1.173 1.00 35.50 109 ALA A O 1
ATOM 820 N N . ALA A 1 110 ? 25.627 -7.576 2.280 1.00 35.25 110 ALA A N 1
ATOM 821 C CA . ALA A 1 110 ? 27.001 -7.558 1.835 1.00 35.25 110 ALA A CA 1
ATOM 822 C C . ALA A 1 110 ? 27.684 -8.688 2.608 1.00 35.25 110 ALA A C 1
ATOM 824 O O . ALA A 1 110 ? 28.066 -8.531 3.767 1.00 35.25 110 ALA A O 1
ATOM 825 N N . SER A 1 111 ? 27.744 -9.870 1.996 1.00 34.31 111 SER A N 1
ATOM 826 C CA . SER A 1 111 ? 28.694 -10.893 2.390 1.00 34.31 111 SER A CA 1
ATOM 827 C C . SER A 1 111 ? 30.069 -10.288 2.168 1.00 34.31 111 SER A C 1
ATOM 829 O O . SER A 1 111 ? 30.577 -10.264 1.050 1.00 34.31 111 SER A O 1
ATOM 831 N N . THR A 1 112 ? 30.635 -9.734 3.234 1.00 36.59 112 THR A N 1
ATOM 832 C CA . THR A 1 112 ? 32.063 -9.471 3.321 1.00 36.59 112 THR A CA 1
ATOM 833 C C . THR A 1 112 ? 32.756 -10.822 3.160 1.00 36.59 112 THR A C 1
ATOM 835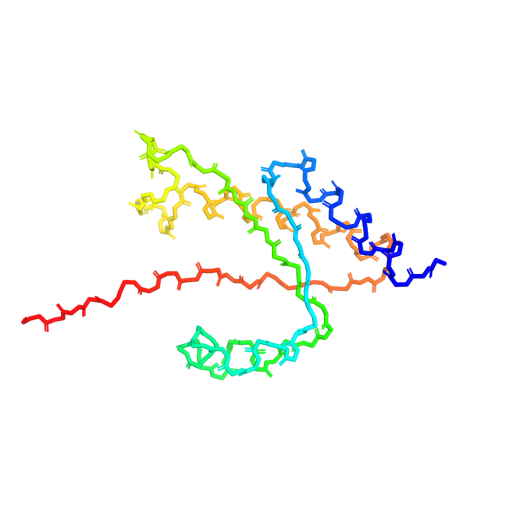 O O . THR A 1 112 ? 32.670 -11.668 4.052 1.00 36.59 112 THR A O 1
ATOM 838 N N . LEU A 1 113 ? 33.338 -11.051 1.981 1.00 42.56 113 LEU A N 1
ATOM 839 C CA . LEU A 1 113 ? 34.389 -12.047 1.776 1.00 42.56 113 LEU A CA 1
ATOM 840 C C . LEU A 1 113 ? 35.717 -11.481 2.282 1.00 42.56 113 LEU A C 1
ATOM 842 O O . LEU A 1 113 ? 35.925 -10.255 2.120 1.00 42.56 113 LEU A O 1
#

Radius of gyration: 15.54 Å; chains: 1; bounding box: 54×26×37 Å